Protein AF-A0A8H3X623-F1 (afdb_monomer_lite)

Sequence (182 aa):
MWSMILLGYRDHGIDPNVLKLGILLILFDVYIKWFRLEKYYTVSNIPFIEQPLFLQYLYILFLCVIEFIVFQFGIRLAVFFYISDKYAIVKYNYITMALIISSFGKILIISMVIWDYDQLEFSWLINVVVLTSNIEALAVFLDMDYYKSFGIMVVGLGLKILAQMFFIEVTNSPLLMTLLSI

Organism: Gigaspora margarita (NCBI:txid4874)

InterPro domains:
  IPR007290 Arv1 protein [PF04161] (17-138)
  IPR007290 Arv1 protein [PTHR14467] (17-171)

Foldseek 3Di:
DPPPPPPDDDPDFADVVLVVLVVVLLVLQLVVLVVVLVVVCVVVVPPPPPDPPVVLSVLSSVLSVQLLVLLLVQLVVLCCVPVVPPDVDDPSSVLNSLLSVLLSLSVVVVVCVVPPPPCCVCVVVSVVSSLVSNLVSQCVVVVHDSVSSVVSNVRSVVSSVVSLVVSCVVVVDPSSVVSVVD

Radius of gyration: 18.49 Å; chains: 1; bounding box: 36×33×62 Å

Secondary structure (DSSP, 8-state):
--SSS-S-----SS-HHHHHHHHHHHHHHHHHHHHHHHHHHHHHT--GGGS-HHHHHHHHHHHHHHHHHHHHHHHHHHHHHHHTTT-TT--HHHHHHHHHHHGGGGGHHHHHHHTT-S-GGGHHHHHHHHHHHHHHHHHHHHT--HHHHHHHHHHHHHHHHHHHHHHHHHH--HHHHHHH--

pLDDT: mean 81.09, std 13.41, range [38.25, 94.94]

Structure (mmCIF, N/CA/C/O backbone):
data_AF-A0A8H3X623-F1
#
_entry.id   AF-A0A8H3X623-F1
#
loop_
_atom_site.group_PDB
_atom_site.id
_atom_site.type_symbol
_atom_site.label_atom_id
_atom_site.label_alt_id
_atom_site.label_comp_id
_atom_site.label_asym_id
_atom_site.label_entity_id
_atom_site.label_seq_id
_atom_site.pdbx_PDB_ins_code
_atom_site.Cartn_x
_atom_site.Cartn_y
_atom_site.Cartn_z
_atom_site.occupancy
_atom_site.B_iso_or_equiv
_atom_site.auth_seq_id
_atom_site.auth_comp_id
_atom_site.auth_asym_id
_atom_site.auth_atom_id
_atom_site.pdbx_PDB_model_num
ATOM 1 N N . MET A 1 1 ? -11.140 -7.749 32.146 1.00 39.84 1 MET A N 1
ATOM 2 C CA . MET A 1 1 ? -11.004 -6.360 32.647 1.00 39.84 1 MET A CA 1
ATOM 3 C C . MET A 1 1 ? -9.673 -6.103 33.387 1.00 39.84 1 MET A C 1
ATOM 5 O O . MET A 1 1 ? -9.637 -5.240 34.243 1.00 39.84 1 MET A O 1
ATOM 9 N N . TRP A 1 2 ? -8.570 -6.808 33.071 1.00 38.25 2 TRP A N 1
ATOM 10 C CA . TRP A 1 2 ? -7.256 -6.583 33.722 1.00 38.25 2 TRP A CA 1
ATOM 11 C C . TRP A 1 2 ? -6.038 -6.715 32.779 1.00 38.25 2 TRP A C 1
ATOM 13 O O . TRP A 1 2 ? -4.906 -6.661 33.235 1.00 38.25 2 TRP A O 1
ATOM 23 N N . SER A 1 3 ? -6.238 -6.827 31.458 1.00 43.69 3 SER A N 1
ATOM 24 C CA . SER A 1 3 ? -5.131 -6.889 30.478 1.00 43.69 3 SER A CA 1
ATOM 25 C C . SER A 1 3 ? -4.884 -5.569 29.732 1.00 43.69 3 SER A C 1
ATOM 27 O O . SER A 1 3 ? -3.912 -5.462 28.993 1.00 43.69 3 SER A O 1
ATOM 29 N N . MET A 1 4 ? -5.747 -4.562 29.897 1.00 50.78 4 MET A N 1
ATOM 30 C CA . MET A 1 4 ? -5.727 -3.347 29.065 1.00 50.78 4 MET A CA 1
ATOM 31 C C . MET A 1 4 ? -4.939 -2.179 29.691 1.00 50.78 4 MET A C 1
ATOM 33 O O . MET A 1 4 ? -4.814 -1.129 29.076 1.00 50.78 4 MET A O 1
ATOM 37 N N . ILE A 1 5 ? -4.396 -2.354 30.904 1.00 53.00 5 ILE A N 1
ATOM 38 C CA . ILE A 1 5 ? -3.800 -1.267 31.708 1.00 53.00 5 ILE A CA 1
ATOM 39 C C . ILE A 1 5 ? -2.253 -1.246 31.655 1.00 53.00 5 ILE A C 1
ATOM 41 O O . ILE A 1 5 ? -1.646 -0.273 32.088 1.00 53.00 5 ILE A O 1
ATOM 45 N N . LEU A 1 6 ? -1.583 -2.255 31.074 1.00 43.03 6 LEU A N 1
ATOM 46 C CA . LEU A 1 6 ? -0.108 -2.357 31.104 1.00 43.03 6 LEU A CA 1
ATOM 47 C C . LEU A 1 6 ? 0.641 -2.003 29.811 1.00 43.03 6 LEU A C 1
ATOM 49 O O . LEU A 1 6 ? 1.870 -1.996 29.823 1.00 43.03 6 LEU A O 1
ATOM 53 N N . LEU A 1 7 ? -0.032 -1.648 28.715 1.00 47.47 7 LEU A N 1
ATOM 54 C CA . LEU A 1 7 ? 0.677 -1.041 27.585 1.00 47.47 7 LEU A CA 1
ATOM 55 C C . LEU A 1 7 ? 0.724 0.467 27.791 1.00 47.47 7 LEU A C 1
ATOM 57 O O . LEU A 1 7 ? -0.129 1.214 27.315 1.00 47.47 7 LEU A O 1
ATOM 61 N N . GLY A 1 8 ? 1.745 0.881 28.547 1.00 44.62 8 GLY A N 1
ATOM 62 C CA . GLY A 1 8 ? 2.186 2.263 28.633 1.00 44.62 8 GLY A CA 1
ATOM 63 C C . GLY A 1 8 ? 2.223 2.863 27.234 1.00 44.62 8 GLY A C 1
ATOM 64 O O . GLY A 1 8 ? 2.980 2.436 26.363 1.00 44.62 8 GLY A O 1
ATOM 65 N N . TYR A 1 9 ? 1.334 3.820 27.020 1.00 48.81 9 TYR A N 1
ATOM 66 C CA . TYR A 1 9 ? 1.242 4.596 25.805 1.00 48.81 9 TYR A CA 1
ATOM 67 C C . TYR A 1 9 ? 2.574 5.329 25.592 1.00 48.81 9 TYR A C 1
ATOM 69 O O . TYR A 1 9 ? 2.869 6.315 26.260 1.00 48.81 9 TYR A O 1
ATOM 77 N N . ARG A 1 10 ? 3.411 4.809 24.689 1.00 49.91 10 ARG A N 1
ATOM 78 C CA . ARG A 1 10 ? 4.557 5.542 24.146 1.00 49.91 10 ARG A CA 1
ATOM 79 C C . ARG A 1 10 ? 4.006 6.515 23.110 1.00 49.91 10 ARG A C 1
ATOM 81 O O . ARG A 1 10 ? 3.591 6.086 22.040 1.00 49.91 10 ARG A O 1
ATOM 88 N N . ASP A 1 11 ? 4.061 7.809 23.410 1.00 55.69 11 ASP A N 1
ATOM 89 C CA . ASP A 1 11 ? 3.758 8.952 22.525 1.00 55.69 11 ASP A CA 1
ATOM 90 C C . ASP A 1 11 ? 4.620 9.024 21.239 1.00 55.69 11 ASP A C 1
ATOM 92 O O . ASP A 1 11 ? 4.673 10.037 20.542 1.00 55.69 11 ASP A O 1
ATOM 96 N N . HIS A 1 12 ? 5.333 7.958 20.883 1.00 55.97 12 HIS A N 1
ATOM 97 C CA . HIS A 1 12 ? 6.312 7.948 19.806 1.00 55.97 12 HIS A CA 1
ATOM 98 C C . HIS A 1 12 ? 5.687 7.507 18.478 1.00 55.97 12 HIS A C 1
ATOM 100 O O . HIS A 1 12 ? 6.062 6.476 17.934 1.00 55.97 12 HIS A O 1
ATOM 106 N N . GLY A 1 13 ? 4.753 8.301 17.943 1.00 71.19 13 GLY A N 1
ATOM 107 C CA . GLY A 1 13 ? 4.369 8.252 16.525 1.00 71.19 13 GLY A CA 1
ATOM 108 C C . GLY A 1 13 ? 4.100 6.847 15.961 1.00 71.19 13 GLY A C 1
ATOM 109 O O . GLY A 1 13 ? 3.286 6.107 16.504 1.00 71.19 13 GLY A O 1
ATOM 110 N N . ILE A 1 14 ? 4.740 6.518 14.832 1.00 77.69 14 ILE A N 1
ATOM 111 C CA . ILE A 1 14 ? 4.738 5.172 14.241 1.00 77.69 14 ILE A CA 1
ATOM 112 C C . ILE A 1 14 ? 6.030 4.458 14.638 1.00 77.69 14 ILE A C 1
ATOM 114 O O . ILE A 1 14 ? 7.115 5.009 14.444 1.00 77.69 14 ILE A O 1
ATOM 118 N N . ASP A 1 15 ? 5.922 3.225 15.139 1.00 86.12 15 ASP A N 1
ATOM 119 C CA . ASP A 1 15 ? 7.091 2.430 15.505 1.00 86.12 15 ASP A CA 1
ATOM 120 C C . ASP A 1 15 ? 8.033 2.244 14.298 1.00 86.12 15 ASP A C 1
ATOM 122 O O . ASP A 1 15 ? 7.600 1.806 13.224 1.00 86.12 15 ASP A O 1
ATOM 126 N N . PRO A 1 16 ? 9.345 2.507 14.443 1.00 86.25 16 PRO A N 1
ATOM 127 C CA . PRO A 1 16 ? 10.285 2.484 13.320 1.00 86.25 16 PRO A CA 1
ATOM 128 C C . PRO A 1 16 ? 10.415 1.096 12.682 1.00 86.25 16 PRO A C 1
ATOM 130 O O . PRO A 1 16 ? 10.673 0.984 11.486 1.00 86.25 16 PRO A O 1
ATOM 133 N N . ASN A 1 17 ? 10.206 0.026 13.451 1.00 89.31 17 ASN A N 1
ATOM 134 C CA . ASN A 1 17 ? 10.203 -1.339 12.923 1.00 89.31 17 ASN A CA 1
ATOM 135 C C . ASN A 1 17 ? 8.981 -1.603 12.034 1.00 89.31 17 ASN A C 1
ATOM 137 O O . ASN A 1 17 ? 9.106 -2.263 11.005 1.00 89.31 17 ASN A O 1
ATOM 141 N N . VAL A 1 18 ? 7.823 -1.038 12.385 1.00 89.06 18 VAL A N 1
ATOM 142 C CA . VAL A 1 18 ? 6.611 -1.127 11.563 1.00 89.06 18 VAL A CA 1
ATOM 143 C C . VAL A 1 18 ? 6.771 -0.289 10.294 1.00 89.06 18 VAL A C 1
ATOM 145 O O . VAL A 1 18 ? 6.383 -0.734 9.219 1.00 89.06 18 VAL A O 1
ATOM 148 N N . LEU A 1 19 ? 7.432 0.872 10.368 1.00 88.31 19 LEU A N 1
ATOM 149 C CA . LEU A 1 19 ? 7.787 1.645 9.170 1.00 88.31 19 LEU A CA 1
ATOM 150 C C . LEU A 1 19 ? 8.713 0.868 8.228 1.00 88.31 19 LEU A C 1
ATOM 152 O O . LEU A 1 19 ? 8.476 0.860 7.022 1.00 88.31 19 LEU A O 1
ATOM 156 N N . LYS A 1 20 ? 9.730 0.174 8.757 1.00 91.44 20 LYS A N 1
ATOM 157 C CA . LYS A 1 20 ? 10.597 -0.704 7.951 1.00 91.44 20 LYS A CA 1
ATOM 158 C C . LYS A 1 20 ? 9.799 -1.811 7.264 1.00 91.44 20 LYS A C 1
ATOM 160 O O . LYS A 1 20 ? 10.034 -2.074 6.088 1.00 91.44 20 LYS A O 1
ATOM 165 N N . LEU A 1 21 ? 8.836 -2.413 7.969 1.00 91.75 21 LEU A N 1
ATOM 166 C CA . LEU A 1 21 ? 7.920 -3.382 7.370 1.00 91.75 21 LEU A CA 1
ATOM 167 C C . LEU A 1 21 ? 7.095 -2.735 6.247 1.00 91.75 21 LEU A C 1
ATOM 169 O O . LEU A 1 21 ? 7.015 -3.298 5.163 1.00 91.75 21 LEU A O 1
ATOM 173 N N . GLY A 1 22 ? 6.558 -1.531 6.453 1.00 90.62 22 GLY A N 1
ATOM 174 C CA . GLY A 1 22 ? 5.837 -0.784 5.418 1.00 90.62 22 GLY A CA 1
ATOM 175 C C . GLY A 1 22 ? 6.676 -0.526 4.160 1.00 90.62 22 GLY A C 1
ATOM 176 O O . GLY A 1 22 ? 6.206 -0.773 3.054 1.00 90.62 22 GLY A O 1
ATOM 177 N N . ILE A 1 23 ? 7.937 -0.108 4.319 1.00 91.88 23 ILE A N 1
ATOM 178 C CA . ILE A 1 23 ? 8.877 0.075 3.197 1.00 91.88 23 ILE A CA 1
ATOM 179 C C . ILE A 1 23 ? 9.090 -1.246 2.452 1.00 91.88 23 ILE A C 1
ATOM 181 O O . ILE A 1 23 ? 9.054 -1.277 1.224 1.00 91.88 23 ILE A O 1
ATOM 185 N N . LEU A 1 24 ? 9.268 -2.345 3.184 1.00 92.00 24 LEU A N 1
ATOM 186 C CA . LEU A 1 24 ? 9.426 -3.670 2.596 1.00 92.00 24 LEU A CA 1
ATOM 187 C C . LEU A 1 24 ? 8.175 -4.097 1.801 1.00 92.00 24 LEU A C 1
ATOM 189 O O . LEU A 1 24 ? 8.306 -4.602 0.689 1.00 92.00 24 LEU A O 1
ATOM 193 N N . LEU A 1 25 ? 6.967 -3.842 2.317 1.00 91.44 25 LEU A N 1
ATOM 194 C CA . LEU A 1 25 ? 5.709 -4.105 1.602 1.00 91.44 25 LEU A CA 1
ATOM 195 C C . LEU A 1 25 ? 5.602 -3.300 0.299 1.00 91.44 25 LEU A C 1
ATOM 197 O O . LEU A 1 25 ? 5.155 -3.840 -0.712 1.00 91.44 25 LEU A O 1
ATOM 201 N N . ILE A 1 26 ? 6.042 -2.037 0.303 1.00 92.38 26 ILE A N 1
ATOM 202 C CA . ILE A 1 26 ? 6.094 -1.202 -0.907 1.00 92.38 26 ILE A CA 1
ATOM 203 C C . ILE A 1 26 ? 7.068 -1.802 -1.926 1.00 92.38 26 ILE A C 1
ATOM 205 O O . ILE A 1 26 ? 6.739 -1.882 -3.107 1.00 92.38 26 ILE A O 1
ATOM 209 N N . LEU A 1 27 ? 8.244 -2.261 -1.487 1.00 90.75 27 LEU A N 1
ATOM 210 C CA . LEU A 1 27 ? 9.218 -2.904 -2.373 1.00 90.75 27 LEU A CA 1
ATOM 211 C C . LEU A 1 27 ? 8.671 -4.194 -2.999 1.00 90.75 27 LEU A C 1
ATOM 213 O O . LEU A 1 27 ? 8.924 -4.438 -4.177 1.00 90.75 27 LEU A O 1
ATOM 217 N N . PHE A 1 28 ? 7.875 -4.981 -2.268 1.00 89.38 28 PHE A N 1
ATOM 218 C CA . PHE A 1 28 ? 7.188 -6.139 -2.850 1.00 89.38 28 PHE A CA 1
ATOM 219 C C . PHE A 1 28 ? 6.178 -5.745 -3.926 1.00 89.38 28 PHE A C 1
ATOM 221 O O . PHE A 1 28 ? 6.131 -6.382 -4.977 1.00 89.38 28 PHE A O 1
ATOM 228 N N . ASP A 1 29 ? 5.408 -4.679 -3.703 1.00 89.69 29 ASP A N 1
ATOM 229 C CA . ASP A 1 29 ? 4.468 -4.178 -4.710 1.00 89.69 29 ASP A CA 1
ATOM 230 C C . ASP A 1 29 ? 5.208 -3.674 -5.965 1.00 89.69 29 ASP A C 1
ATOM 232 O O . ASP A 1 29 ? 4.770 -3.943 -7.086 1.00 89.69 29 ASP A O 1
ATOM 236 N N . VAL A 1 30 ? 6.355 -3.000 -5.798 1.00 91.06 30 VAL A N 1
ATOM 237 C CA . VAL A 1 30 ? 7.234 -2.597 -6.915 1.00 91.06 30 VAL A CA 1
ATOM 238 C C . VAL A 1 30 ? 7.734 -3.817 -7.683 1.00 91.06 30 VAL A C 1
ATOM 240 O O . VAL A 1 30 ? 7.648 -3.842 -8.910 1.00 91.06 30 VAL A O 1
ATOM 243 N N . TYR A 1 31 ? 8.215 -4.835 -6.969 1.00 87.44 31 TYR A N 1
ATOM 244 C CA . TYR A 1 31 ? 8.743 -6.054 -7.569 1.00 87.44 31 TYR A CA 1
ATOM 245 C C . TYR A 1 31 ? 7.687 -6.792 -8.401 1.00 87.44 31 TYR A C 1
ATOM 247 O O . TYR A 1 31 ? 7.943 -7.111 -9.559 1.00 87.44 31 TYR A O 1
ATOM 255 N N . ILE A 1 32 ? 6.482 -7.010 -7.859 1.00 86.25 32 ILE A N 1
ATOM 256 C CA . ILE A 1 32 ? 5.409 -7.709 -8.585 1.00 86.25 32 ILE A CA 1
ATOM 257 C C . ILE A 1 32 ? 5.021 -6.968 -9.864 1.00 86.25 32 ILE A C 1
ATOM 259 O O . ILE A 1 32 ? 4.856 -7.601 -10.908 1.00 86.25 32 ILE A O 1
ATOM 263 N N . LYS A 1 33 ? 4.875 -5.639 -9.805 1.00 88.00 33 LYS A N 1
ATOM 264 C CA . LYS A 1 33 ? 4.539 -4.839 -10.991 1.00 88.00 33 LYS A CA 1
ATOM 265 C C . LYS A 1 33 ? 5.645 -4.904 -12.032 1.00 88.00 33 LYS A C 1
ATOM 267 O O . LYS A 1 33 ? 5.348 -5.094 -13.206 1.00 88.00 33 LYS A O 1
ATOM 272 N N . TRP A 1 34 ? 6.900 -4.790 -11.606 1.00 87.00 34 TRP A N 1
ATOM 273 C CA . TRP A 1 34 ? 8.039 -4.895 -12.508 1.00 87.00 34 TRP A CA 1
ATOM 274 C C . TRP A 1 34 ? 8.129 -6.279 -13.167 1.00 87.00 34 TRP A C 1
ATOM 276 O O . TRP A 1 34 ? 8.230 -6.352 -14.386 1.00 87.00 34 TRP A O 1
ATOM 286 N N . PHE A 1 35 ? 7.991 -7.363 -12.401 1.00 84.19 35 PHE A N 1
ATOM 287 C CA . PHE A 1 35 ? 8.039 -8.727 -12.937 1.00 84.19 35 PHE A CA 1
ATOM 288 C C . PHE A 1 35 ? 6.900 -9.003 -13.930 1.00 84.19 35 PHE A C 1
ATOM 290 O O . PHE A 1 35 ? 7.116 -9.572 -14.998 1.00 84.19 35 PHE A O 1
ATOM 297 N N . ARG A 1 36 ? 5.668 -8.582 -13.605 1.00 82.81 36 ARG A N 1
ATOM 298 C CA . ARG A 1 36 ? 4.517 -8.695 -14.522 1.00 82.81 36 ARG A CA 1
ATOM 299 C C . ARG A 1 36 ? 4.782 -7.968 -15.834 1.00 82.81 36 ARG A C 1
ATOM 301 O O . ARG A 1 36 ? 4.470 -8.491 -16.901 1.00 82.81 36 ARG A O 1
ATOM 308 N N . LEU A 1 37 ? 5.360 -6.774 -15.733 1.00 82.19 37 LEU A N 1
ATOM 309 C CA . LEU A 1 37 ? 5.720 -5.955 -16.875 1.00 82.19 37 LEU A CA 1
ATOM 310 C C . LEU A 1 37 ? 6.781 -6.663 -17.727 1.00 82.19 37 LEU A C 1
ATOM 312 O O . LEU A 1 37 ? 6.554 -6.864 -18.914 1.00 82.19 37 LEU A O 1
ATOM 316 N N . GLU A 1 38 ? 7.887 -7.108 -17.129 1.00 81.56 38 GLU A N 1
ATOM 317 C CA . GLU A 1 38 ? 8.952 -7.851 -17.816 1.00 81.56 38 GLU A CA 1
ATOM 318 C C . GLU A 1 38 ? 8.392 -9.062 -18.575 1.00 81.56 38 GLU A C 1
ATOM 320 O O . GLU A 1 38 ? 8.571 -9.159 -19.789 1.00 81.56 38 GLU A O 1
ATOM 325 N N . LYS A 1 39 ? 7.599 -9.910 -17.906 1.00 80.44 39 LYS A N 1
ATOM 326 C CA . LYS A 1 39 ? 6.967 -11.085 -18.525 1.00 80.44 39 LYS A CA 1
ATOM 327 C C . LYS A 1 39 ? 6.073 -10.705 -19.711 1.00 80.44 39 LYS A C 1
ATOM 329 O O . LYS A 1 39 ? 6.110 -11.373 -20.743 1.00 80.44 39 LYS A O 1
ATOM 334 N N . TYR A 1 40 ? 5.293 -9.630 -19.594 1.00 78.75 40 TYR A N 1
ATOM 335 C CA . TYR A 1 40 ? 4.440 -9.143 -20.682 1.00 78.75 40 TYR A CA 1
ATOM 336 C C . TYR A 1 40 ? 5.252 -8.670 -21.894 1.00 78.75 40 TYR A C 1
ATOM 338 O O . TYR A 1 40 ? 4.905 -9.003 -23.028 1.00 78.75 40 TYR A O 1
ATOM 346 N N . TYR A 1 41 ? 6.350 -7.939 -21.687 1.00 76.31 41 TYR A N 1
ATOM 347 C CA . TYR A 1 41 ? 7.229 -7.484 -22.772 1.00 76.31 41 TYR A CA 1
ATOM 348 C C . TYR A 1 41 ? 7.984 -8.641 -23.439 1.00 76.31 41 TYR A C 1
ATOM 350 O O . TYR A 1 41 ? 8.077 -8.674 -24.667 1.00 76.31 41 TYR A O 1
ATOM 358 N N . THR A 1 42 ? 8.439 -9.632 -22.665 1.00 77.56 42 THR A N 1
ATOM 359 C CA . THR A 1 42 ? 9.067 -10.851 -23.201 1.00 77.56 42 THR A CA 1
ATOM 360 C C . THR A 1 42 ? 8.103 -11.639 -24.086 1.00 77.56 42 THR A C 1
ATOM 362 O O . THR A 1 42 ? 8.486 -12.076 -25.166 1.00 77.56 42 THR A O 1
ATOM 365 N N . VAL A 1 43 ? 6.840 -11.793 -23.671 1.00 78.38 43 VAL A N 1
ATOM 366 C CA . VAL A 1 43 ? 5.815 -12.494 -24.468 1.00 78.38 43 VAL A CA 1
ATOM 367 C C . VAL A 1 43 ? 5.398 -11.686 -25.700 1.00 78.38 43 VAL A C 1
ATOM 369 O O . VAL A 1 43 ? 5.156 -12.262 -26.759 1.00 78.38 43 VAL A O 1
ATOM 372 N N . SER A 1 44 ? 5.315 -10.359 -25.589 1.00 74.69 44 SER A N 1
ATOM 373 C CA . SER A 1 44 ? 4.847 -9.494 -26.680 1.00 74.69 44 SER A CA 1
ATOM 374 C C . SER A 1 44 ? 5.932 -9.132 -27.705 1.00 74.69 44 SER A C 1
ATOM 376 O O . SER A 1 44 ? 5.614 -8.494 -28.707 1.00 74.69 44 SER A O 1
ATOM 378 N N . ASN A 1 45 ? 7.190 -9.556 -27.501 1.00 68.69 45 ASN A N 1
ATOM 379 C CA . ASN A 1 45 ? 8.355 -9.224 -28.343 1.00 68.69 45 ASN A CA 1
ATOM 380 C C . ASN A 1 45 ? 8.548 -7.712 -28.580 1.00 68.69 45 ASN A C 1
ATOM 382 O O . ASN A 1 45 ? 9.153 -7.297 -29.569 1.00 68.69 45 ASN A O 1
ATOM 386 N N . ILE A 1 46 ? 8.035 -6.873 -27.680 1.00 67.12 46 ILE A N 1
ATOM 387 C CA . ILE A 1 46 ? 8.228 -5.425 -27.734 1.00 67.12 46 ILE A CA 1
ATOM 388 C C . ILE A 1 46 ? 9.550 -5.114 -27.015 1.00 67.12 46 ILE A C 1
ATOM 390 O O . ILE A 1 46 ? 9.739 -5.578 -25.887 1.00 67.12 46 ILE A O 1
ATOM 394 N N . PRO A 1 47 ? 10.478 -4.339 -27.608 1.00 61.81 47 PRO A N 1
ATOM 395 C CA . PRO A 1 47 ? 11.729 -4.003 -26.943 1.00 61.81 47 PRO A CA 1
ATOM 396 C C . PRO A 1 47 ? 11.455 -3.203 -25.660 1.00 61.81 47 PRO A C 1
ATOM 398 O O . PRO A 1 47 ? 11.096 -2.031 -25.691 1.00 61.81 47 PRO A O 1
ATOM 401 N N . PHE A 1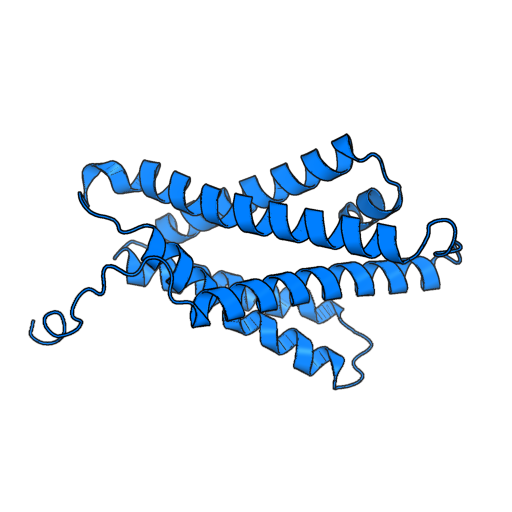 48 ? 11.676 -3.845 -24.512 1.00 57.47 48 PHE A N 1
ATOM 402 C CA . PHE A 1 48 ? 11.574 -3.269 -23.162 1.00 57.47 48 PHE A CA 1
ATOM 403 C C . PHE A 1 48 ? 12.529 -2.074 -22.925 1.00 57.47 48 PHE A C 1
ATOM 405 O O . PHE A 1 48 ? 12.382 -1.330 -21.963 1.00 57.47 48 PHE A O 1
ATOM 412 N N . ILE A 1 49 ? 13.517 -1.893 -23.810 1.00 57.00 49 ILE A N 1
ATOM 413 C CA . ILE A 1 49 ? 14.741 -1.095 -23.615 1.00 57.00 49 ILE A CA 1
ATOM 414 C C . ILE A 1 49 ? 14.655 0.328 -24.202 1.00 57.00 49 ILE A C 1
ATOM 416 O O . ILE A 1 49 ? 15.615 1.089 -24.123 1.00 57.00 49 ILE A O 1
ATOM 420 N N . GLU A 1 50 ? 13.514 0.750 -24.751 1.00 62.44 50 GLU A N 1
ATOM 421 C CA . GLU A 1 50 ? 13.408 2.104 -25.329 1.00 62.44 50 GLU A CA 1
ATOM 422 C C . GLU A 1 50 ? 13.584 3.232 -24.290 1.00 62.44 50 GLU A C 1
ATOM 424 O O . GLU A 1 50 ? 13.932 4.357 -24.645 1.00 62.44 50 GLU A O 1
ATOM 429 N N . GLN A 1 51 ? 13.398 2.939 -22.996 1.00 66.12 51 GLN A N 1
ATOM 430 C CA . GLN A 1 51 ? 13.647 3.876 -21.899 1.00 66.12 51 GLN A CA 1
ATOM 431 C C . GLN A 1 51 ? 14.786 3.398 -20.989 1.00 66.12 51 GLN A C 1
ATOM 433 O O . GLN A 1 51 ? 14.980 2.195 -20.810 1.00 66.12 51 GLN A O 1
ATOM 438 N N . PRO A 1 52 ? 15.548 4.318 -20.364 1.00 79.75 52 PRO A N 1
ATOM 439 C CA . PRO A 1 52 ? 16.595 3.927 -19.431 1.00 79.75 52 PRO A CA 1
ATOM 440 C C . PRO A 1 52 ? 15.980 3.196 -18.231 1.00 79.75 52 PRO A C 1
ATOM 442 O O . PRO A 1 52 ? 15.085 3.724 -17.569 1.00 79.75 52 PRO A O 1
ATOM 445 N N . LEU A 1 53 ? 16.510 2.005 -17.924 1.00 80.06 53 LEU A N 1
ATOM 446 C CA . LEU A 1 53 ? 16.020 1.098 -16.872 1.00 80.06 53 LEU A CA 1
ATOM 447 C C . LEU A 1 53 ? 15.746 1.813 -15.540 1.00 80.06 53 LEU A C 1
ATOM 449 O O . LEU A 1 53 ? 14.751 1.550 -14.870 1.00 80.06 53 LEU A O 1
ATOM 453 N N . PHE A 1 54 ? 16.599 2.770 -15.173 1.00 81.88 54 PHE A N 1
ATOM 454 C CA . PHE A 1 54 ? 16.437 3.556 -13.954 1.00 81.88 54 PHE A CA 1
ATOM 455 C C . PHE A 1 54 ? 15.110 4.335 -13.897 1.00 81.88 54 PHE A C 1
ATOM 457 O O . PHE A 1 54 ? 14.448 4.329 -12.858 1.00 81.88 54 PHE A O 1
ATOM 464 N N . LEU A 1 55 ? 14.692 4.977 -14.997 1.00 81.00 55 LEU A N 1
ATOM 465 C CA . LEU A 1 55 ? 13.441 5.743 -15.026 1.00 81.00 55 LEU A CA 1
ATOM 466 C C . LEU A 1 55 ? 12.228 4.830 -14.852 1.00 81.00 55 LEU A C 1
ATOM 468 O O . LEU A 1 55 ? 11.306 5.175 -14.119 1.00 81.00 55 LEU A O 1
ATOM 472 N N . GLN A 1 56 ? 12.248 3.646 -15.459 1.00 80.88 56 GLN A N 1
ATOM 473 C CA . GLN A 1 56 ? 11.164 2.675 -15.341 1.00 80.88 56 GLN A CA 1
ATOM 474 C C . GLN A 1 56 ? 10.936 2.236 -13.890 1.00 80.88 56 GLN A C 1
ATOM 476 O O . GLN A 1 56 ? 9.804 2.273 -13.403 1.00 80.88 56 GLN A O 1
ATOM 481 N N . TYR A 1 57 ? 12.006 1.876 -13.175 1.00 85.62 57 TYR A N 1
ATOM 482 C CA . TYR A 1 57 ? 11.905 1.534 -11.755 1.00 85.62 57 TYR A CA 1
ATOM 483 C C . TYR A 1 57 ? 11.413 2.709 -10.915 1.00 85.62 57 TYR A C 1
ATOM 485 O O . TYR A 1 57 ? 10.586 2.521 -10.025 1.00 85.62 57 TYR A O 1
ATOM 493 N N . LEU A 1 58 ? 11.885 3.920 -11.209 1.00 87.75 58 LEU A N 1
ATOM 494 C CA . LEU A 1 58 ? 11.481 5.129 -10.503 1.00 87.75 58 LEU A CA 1
ATOM 495 C C . LEU A 1 58 ? 9.980 5.420 -10.685 1.00 87.75 58 LEU A C 1
ATOM 497 O O . LEU A 1 58 ? 9.306 5.718 -9.699 1.00 87.75 58 LEU A O 1
ATOM 501 N N . TYR A 1 59 ? 9.424 5.246 -11.888 1.00 86.81 59 TYR A N 1
ATOM 502 C CA . TYR A 1 59 ? 7.980 5.378 -12.130 1.00 86.81 59 TYR A CA 1
ATOM 503 C C . TYR A 1 59 ? 7.152 4.347 -11.355 1.00 86.81 59 TYR A C 1
ATOM 505 O O . TYR A 1 59 ? 6.171 4.715 -10.706 1.00 86.81 59 TYR A O 1
ATOM 513 N N . ILE A 1 60 ? 7.552 3.071 -11.382 1.00 88.94 60 ILE A N 1
ATOM 514 C CA . ILE A 1 60 ? 6.853 2.004 -10.646 1.00 88.94 60 ILE A CA 1
ATOM 515 C C . ILE A 1 60 ? 6.933 2.265 -9.135 1.00 88.94 60 ILE A C 1
ATOM 517 O O . ILE A 1 60 ? 5.944 2.095 -8.420 1.00 88.94 60 ILE A O 1
ATOM 521 N N . LEU A 1 61 ? 8.086 2.730 -8.648 1.00 92.06 61 LEU A N 1
ATOM 522 C CA . LEU A 1 61 ? 8.289 3.091 -7.248 1.00 92.06 61 LEU A CA 1
ATOM 523 C C . LEU A 1 61 ? 7.366 4.231 -6.821 1.00 92.06 61 LEU A C 1
ATOM 525 O O . LEU A 1 61 ? 6.663 4.086 -5.820 1.00 92.06 61 LEU A O 1
ATOM 529 N N . PHE A 1 62 ? 7.321 5.336 -7.570 1.00 91.69 62 PHE A N 1
ATOM 530 C CA . PHE A 1 62 ? 6.429 6.455 -7.251 1.00 91.69 62 PHE A CA 1
ATOM 531 C C . PHE A 1 62 ? 4.961 6.034 -7.255 1.00 91.69 62 PHE A C 1
ATOM 533 O O . PHE A 1 62 ? 4.235 6.380 -6.321 1.00 91.69 62 PHE A O 1
ATOM 540 N N . LEU A 1 63 ? 4.544 5.227 -8.233 1.00 90.56 63 LEU A N 1
ATOM 541 C CA . LEU A 1 63 ? 3.191 4.682 -8.278 1.00 90.56 63 LEU A CA 1
ATOM 542 C C . LEU A 1 63 ? 2.867 3.868 -7.013 1.00 90.56 63 LEU A C 1
ATOM 544 O O . LEU A 1 63 ? 1.836 4.094 -6.382 1.00 90.56 63 LEU A O 1
ATOM 548 N N . CYS A 1 64 ? 3.748 2.950 -6.603 1.00 92.88 64 CYS A N 1
ATOM 549 C CA . CYS A 1 64 ? 3.539 2.133 -5.403 1.00 92.88 64 CYS A CA 1
ATOM 550 C C . CYS A 1 64 ? 3.511 2.964 -4.113 1.00 92.88 64 CYS A C 1
ATOM 552 O O . CYS A 1 64 ? 2.705 2.690 -3.221 1.00 92.88 64 CYS A O 1
ATOM 554 N N . VAL A 1 65 ? 4.352 3.997 -4.008 1.00 94.19 65 VAL A N 1
ATOM 555 C CA . VAL A 1 65 ? 4.348 4.915 -2.859 1.00 94.19 65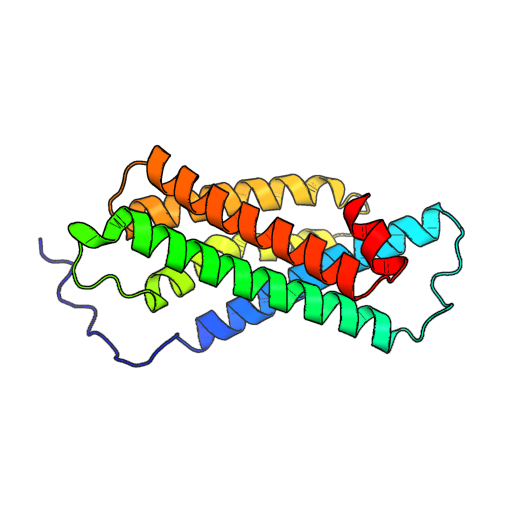 VAL A CA 1
ATOM 556 C C . VAL A 1 65 ? 3.033 5.696 -2.792 1.00 94.19 65 VAL A C 1
ATOM 558 O O . VAL A 1 65 ? 2.430 5.771 -1.721 1.00 94.19 65 VAL A O 1
ATOM 561 N N . ILE A 1 66 ? 2.556 6.234 -3.919 1.00 93.56 66 ILE A N 1
ATOM 562 C CA . ILE A 1 66 ? 1.284 6.969 -3.991 1.00 93.56 66 ILE A CA 1
ATOM 563 C C . ILE A 1 66 ? 0.117 6.056 -3.621 1.00 93.56 66 ILE A C 1
ATOM 565 O O . ILE A 1 66 ? -0.687 6.416 -2.764 1.00 93.56 66 ILE A O 1
ATOM 569 N N . GLU A 1 67 ? 0.050 4.859 -4.200 1.00 93.38 67 GLU A N 1
ATOM 570 C CA . GLU A 1 67 ? -0.980 3.871 -3.878 1.00 93.38 67 GLU A CA 1
ATOM 571 C C . GLU A 1 67 ? -1.015 3.538 -2.386 1.00 93.38 67 GLU A C 1
ATOM 573 O O . GLU A 1 67 ? -2.093 3.485 -1.791 1.00 93.38 67 GLU A O 1
ATOM 578 N N . PHE A 1 68 ? 0.150 3.336 -1.767 1.00 93.44 68 PHE A N 1
ATOM 579 C CA . PHE A 1 68 ? 0.239 3.054 -0.340 1.00 93.44 68 PHE A CA 1
ATOM 580 C C . PHE A 1 68 ? -0.239 4.246 0.499 1.00 93.44 68 PHE A C 1
ATOM 582 O O . PHE A 1 68 ? -1.051 4.072 1.407 1.00 93.44 68 PHE A O 1
ATOM 589 N N . ILE A 1 69 ? 0.207 5.465 0.183 1.00 93.75 69 ILE A N 1
ATOM 590 C CA . ILE A 1 69 ? -0.198 6.680 0.906 1.00 93.75 69 ILE A CA 1
ATOM 591 C C . ILE A 1 69 ? -1.706 6.909 0.782 1.00 93.75 69 ILE A C 1
ATOM 593 O O . ILE A 1 69 ? -2.367 7.155 1.794 1.00 93.75 69 ILE A O 1
ATOM 597 N N . VAL A 1 70 ? -2.257 6.801 -0.429 1.00 94.94 70 VAL A N 1
ATOM 598 C CA . VAL A 1 70 ? -3.686 7.007 -0.693 1.00 94.94 70 VAL A CA 1
ATOM 599 C C . VAL A 1 70 ? -4.524 5.922 -0.033 1.00 94.94 70 VAL A C 1
ATOM 601 O O . VAL A 1 70 ? -5.549 6.245 0.555 1.00 94.94 70 VAL A O 1
ATOM 604 N N . PHE A 1 71 ? -4.081 4.665 -0.040 1.00 94.12 71 PHE A N 1
ATOM 605 C CA . PHE A 1 71 ? -4.760 3.588 0.678 1.00 94.12 71 PHE A CA 1
ATOM 606 C C . PHE A 1 71 ? -4.834 3.870 2.188 1.00 94.12 71 PHE A C 1
ATOM 608 O O . PHE A 1 71 ? -5.914 3.842 2.781 1.00 94.12 71 PHE A O 1
ATOM 615 N N . GLN A 1 72 ? -3.703 4.224 2.810 1.00 92.62 72 GLN A N 1
ATOM 616 C CA . GLN A 1 72 ? -3.647 4.545 4.242 1.00 92.62 72 GLN A CA 1
ATOM 617 C C . GLN A 1 72 ? -4.445 5.811 4.580 1.00 92.62 72 GLN A C 1
ATOM 619 O O . GLN A 1 72 ? -5.067 5.910 5.638 1.00 92.62 72 GLN A O 1
ATOM 624 N N . PHE A 1 73 ? -4.424 6.821 3.711 1.00 92.12 73 PHE A N 1
ATOM 625 C CA . PHE A 1 73 ? -5.241 8.023 3.870 1.00 92.12 73 PHE A CA 1
ATOM 626 C C . PHE A 1 73 ? -6.734 7.718 3.711 1.00 92.12 73 PHE A C 1
ATOM 628 O O . PHE A 1 73 ? -7.531 8.143 4.542 1.00 92.12 73 PHE A O 1
ATOM 635 N N . GLY A 1 74 ? -7.099 6.921 2.709 1.00 92.56 74 GLY A N 1
ATOM 636 C CA . GLY A 1 74 ? -8.466 6.520 2.411 1.00 92.56 74 GLY A CA 1
ATOM 637 C C . GLY A 1 74 ? -9.109 5.742 3.549 1.00 92.56 74 GLY A C 1
ATOM 638 O O . GLY A 1 74 ? -10.235 6.050 3.927 1.00 92.56 74 GLY A O 1
ATOM 639 N N . ILE A 1 75 ? -8.378 4.811 4.169 1.00 92.12 75 ILE A N 1
ATOM 640 C CA . ILE A 1 75 ? -8.886 4.098 5.349 1.00 92.12 75 ILE A CA 1
ATOM 641 C C . ILE A 1 75 ? -9.057 5.046 6.534 1.00 92.12 75 ILE A C 1
ATOM 643 O O . ILE A 1 75 ? -10.095 5.010 7.187 1.00 92.12 75 ILE A O 1
ATOM 647 N N . ARG A 1 76 ? -8.089 5.930 6.807 1.00 90.44 76 ARG A N 1
ATOM 648 C CA . ARG A 1 76 ? -8.208 6.907 7.906 1.00 90.44 76 ARG A CA 1
ATOM 649 C C . ARG A 1 76 ? -9.403 7.838 7.714 1.00 90.44 76 ARG A C 1
ATOM 651 O O . ARG A 1 76 ? -10.133 8.086 8.668 1.00 90.44 76 ARG A O 1
ATOM 658 N N . LEU A 1 77 ? -9.619 8.303 6.488 1.00 90.06 77 LEU A N 1
ATOM 659 C CA . LEU A 1 77 ? -10.755 9.138 6.118 1.00 90.06 77 LEU A CA 1
ATOM 660 C C . LEU A 1 77 ? -12.077 8.368 6.240 1.00 90.06 77 LEU A C 1
ATOM 662 O O . LEU A 1 77 ? -13.019 8.878 6.836 1.00 90.06 77 LEU A O 1
ATOM 666 N N . ALA A 1 78 ? -12.144 7.127 5.755 1.00 90.50 78 ALA A N 1
ATOM 667 C CA . ALA A 1 78 ? -13.330 6.284 5.891 1.00 90.50 78 ALA A CA 1
ATOM 668 C C . ALA A 1 78 ? -13.659 6.005 7.367 1.00 90.50 78 ALA A C 1
ATOM 670 O O . ALA A 1 78 ? -14.797 6.189 7.787 1.00 90.50 78 ALA A O 1
ATOM 671 N N . VAL A 1 79 ? -12.663 5.644 8.179 1.00 88.75 79 VAL A N 1
ATOM 672 C CA . VAL A 1 79 ? -12.817 5.481 9.632 1.00 88.75 79 VAL A CA 1
ATOM 673 C C . VAL A 1 79 ? -13.332 6.771 10.263 1.00 88.75 79 VAL A C 1
ATOM 675 O O . VAL A 1 79 ? -14.293 6.714 11.022 1.00 88.75 79 VAL A O 1
ATOM 678 N N . PHE A 1 80 ? -12.749 7.924 9.923 1.00 85.69 80 PHE A N 1
ATOM 679 C CA . PHE A 1 80 ? -13.215 9.215 10.424 1.00 85.69 80 PHE A CA 1
ATOM 680 C C . PHE A 1 80 ? -14.701 9.423 10.117 1.00 85.69 80 PHE A C 1
ATOM 682 O O . PHE A 1 80 ? -15.471 9.645 11.042 1.00 85.69 80 PHE A O 1
ATOM 689 N N . PHE A 1 81 ? -15.135 9.250 8.866 1.00 84.12 81 PHE A N 1
ATOM 690 C CA . PHE A 1 81 ? -16.541 9.431 8.492 1.00 84.12 81 PHE A CA 1
ATOM 691 C C . PHE A 1 81 ? -17.500 8.437 9.165 1.00 84.12 81 PHE A C 1
ATOM 693 O O . PHE A 1 81 ? -18.593 8.830 9.563 1.00 84.12 81 PHE A O 1
ATOM 700 N N . TYR A 1 82 ? -17.116 7.166 9.307 1.00 81.38 82 TYR A N 1
ATOM 701 C CA . TYR A 1 82 ? -18.003 6.134 9.858 1.00 81.38 82 TYR A CA 1
ATOM 702 C C . TYR A 1 82 ? -18.044 6.099 11.393 1.00 81.38 82 TYR A C 1
ATOM 704 O O . TYR A 1 82 ? -19.045 5.664 11.964 1.00 81.38 82 TYR A O 1
ATOM 712 N N . ILE A 1 83 ? -16.965 6.504 12.069 1.00 76.25 83 ILE A N 1
ATOM 713 C CA . ILE A 1 83 ? -16.756 6.282 13.513 1.00 76.25 83 ILE A CA 1
ATOM 714 C C . ILE A 1 83 ? -16.722 7.604 14.309 1.00 76.25 83 ILE A C 1
ATOM 716 O O . ILE A 1 83 ? -16.686 7.568 15.542 1.00 76.25 83 ILE A O 1
ATOM 720 N N . SER A 1 84 ? -16.848 8.761 13.634 1.00 63.34 84 SER A N 1
ATOM 721 C CA . SER A 1 84 ? -16.749 10.118 14.210 1.00 63.34 84 SER A CA 1
ATOM 722 C C . SER A 1 84 ? -17.555 10.360 15.492 1.00 63.34 84 SER A C 1
ATOM 724 O O . SER A 1 84 ? -17.189 11.242 16.262 1.00 63.34 84 SER A O 1
ATOM 726 N N . ASP A 1 85 ? -18.643 9.620 15.714 1.00 59.00 85 ASP A N 1
ATOM 727 C CA . ASP A 1 85 ? -19.607 9.893 16.786 1.00 59.00 85 ASP A CA 1
AT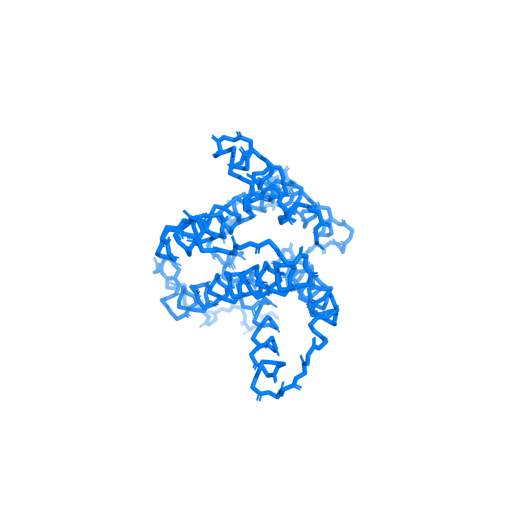OM 728 C C . ASP A 1 85 ? -19.443 8.986 18.026 1.00 59.00 85 ASP A C 1
ATOM 730 O O . ASP A 1 85 ? -19.902 9.323 19.113 1.00 59.00 85 ASP A O 1
ATOM 734 N N . LYS A 1 86 ? -18.768 7.827 17.906 1.00 56.44 86 LYS A N 1
ATOM 735 C CA . LYS A 1 86 ? -18.699 6.821 18.994 1.00 56.44 86 LYS A CA 1
ATOM 736 C C . LYS A 1 86 ? -17.365 6.743 19.741 1.00 56.44 86 LYS A C 1
ATOM 738 O O . LYS A 1 86 ? -17.345 6.260 20.869 1.00 56.44 86 LYS A O 1
ATOM 743 N N . TYR A 1 87 ? -16.261 7.206 19.154 1.00 58.34 87 TYR A N 1
ATOM 744 C CA . TYR A 1 87 ? -14.925 7.051 19.742 1.00 58.34 87 TYR A CA 1
ATOM 745 C C . TYR A 1 87 ? -14.137 8.358 19.621 1.00 58.34 87 TYR A C 1
ATOM 747 O O . TYR A 1 87 ? -13.486 8.626 18.616 1.00 58.34 87 TYR A O 1
ATOM 755 N N . ALA A 1 88 ? -14.170 9.177 20.675 1.00 48.59 88 ALA A N 1
ATOM 756 C CA . ALA A 1 88 ? -13.560 10.510 20.693 1.00 48.59 88 ALA A CA 1
ATOM 757 C C . ALA A 1 88 ? -12.016 10.521 20.577 1.00 48.59 88 ALA A C 1
ATOM 759 O O . ALA A 1 88 ? -11.423 11.588 20.449 1.00 48.59 88 ALA A O 1
ATOM 760 N N . ILE A 1 89 ? -11.341 9.362 20.623 1.00 58.22 89 ILE A N 1
ATOM 761 C CA . ILE A 1 89 ? -9.873 9.262 20.518 1.00 58.22 89 ILE A CA 1
ATOM 762 C C . ILE A 1 89 ? -9.476 8.012 19.717 1.00 58.22 89 ILE A C 1
ATOM 764 O O . ILE A 1 89 ? -8.818 7.099 20.221 1.00 58.22 89 ILE A O 1
ATOM 768 N N . VAL A 1 90 ? -9.870 7.942 18.445 1.00 63.56 90 VAL A N 1
ATOM 769 C CA . VAL A 1 90 ? -9.296 6.947 17.529 1.00 63.56 90 VAL A CA 1
ATOM 770 C C . VAL A 1 90 ? -7.877 7.380 17.162 1.00 63.56 90 VAL A C 1
ATOM 772 O O . VAL A 1 90 ? -7.664 8.359 16.447 1.00 63.56 90 VAL A O 1
ATOM 775 N N . LYS A 1 91 ? -6.870 6.648 17.646 1.00 75.38 91 LYS A N 1
ATOM 776 C CA . LYS A 1 91 ? -5.469 6.926 17.313 1.00 75.38 91 LYS A CA 1
ATOM 777 C C . LYS A 1 91 ? -5.133 6.336 15.937 1.00 75.38 91 LYS A C 1
ATOM 779 O O . LYS A 1 91 ? -4.698 5.191 15.832 1.00 75.38 91 LYS A O 1
ATOM 784 N N . TYR A 1 92 ? -5.290 7.135 14.880 1.00 82.25 92 TYR A N 1
ATOM 785 C CA . TYR A 1 92 ? -5.054 6.744 13.477 1.00 82.25 92 TYR A CA 1
ATOM 786 C C . TYR A 1 92 ? -3.683 6.099 13.200 1.00 82.25 92 TYR A C 1
ATOM 788 O O . TYR A 1 92 ? -3.553 5.276 12.290 1.00 82.25 92 TYR A O 1
ATOM 796 N N . ASN A 1 93 ? -2.664 6.441 13.994 1.00 84.88 93 ASN A N 1
ATOM 797 C CA . ASN A 1 93 ? -1.330 5.847 13.887 1.00 84.88 93 ASN A CA 1
ATOM 798 C C . ASN A 1 93 ? -1.360 4.338 14.162 1.00 84.88 93 ASN A C 1
ATOM 800 O O . ASN A 1 93 ? -0.712 3.578 13.451 1.00 84.88 93 ASN A O 1
ATOM 804 N N . TYR A 1 94 ? -2.165 3.887 15.128 1.00 83.88 94 TYR A N 1
ATOM 805 C CA . TYR A 1 94 ? -2.294 2.466 15.451 1.00 83.88 94 TYR A CA 1
ATOM 806 C C . TYR A 1 94 ? -3.080 1.704 14.388 1.00 83.88 94 TYR A C 1
ATOM 808 O O . TYR A 1 94 ? -2.721 0.574 14.089 1.00 83.88 94 TYR A O 1
ATOM 816 N N . ILE A 1 95 ? -4.078 2.333 13.754 1.00 87.81 95 ILE A N 1
ATOM 817 C CA . ILE A 1 95 ? -4.782 1.745 12.600 1.00 87.81 95 ILE A CA 1
ATOM 818 C C . ILE A 1 95 ? -3.795 1.493 11.461 1.00 87.81 95 ILE A C 1
ATOM 820 O O . ILE A 1 95 ? -3.745 0.401 10.904 1.00 87.81 95 ILE A O 1
ATOM 824 N N . THR A 1 96 ? -2.964 2.492 11.156 1.00 88.88 96 THR A N 1
ATOM 825 C CA . THR A 1 96 ? -1.924 2.379 10.123 1.00 88.88 96 THR A CA 1
ATOM 826 C C . THR A 1 96 ? -0.948 1.249 10.464 1.00 88.88 96 THR A C 1
ATOM 828 O O . THR A 1 96 ? -0.639 0.421 9.610 1.00 88.88 96 THR A O 1
ATOM 831 N N . MET A 1 97 ? -0.499 1.162 11.722 1.00 89.62 97 MET A N 1
ATOM 832 C CA . MET A 1 97 ? 0.385 0.080 12.168 1.00 89.62 97 MET A CA 1
ATOM 833 C C . MET A 1 97 ? -0.279 -1.295 12.076 1.00 89.62 97 MET A C 1
ATOM 835 O O . MET A 1 97 ? 0.330 -2.224 11.552 1.00 89.62 97 MET A O 1
ATOM 839 N N . ALA A 1 98 ? -1.527 -1.423 12.526 1.00 90.12 98 ALA A N 1
ATOM 840 C CA . ALA A 1 98 ? -2.285 -2.668 12.472 1.00 90.12 98 ALA A CA 1
ATOM 841 C C . ALA A 1 98 ? -2.472 -3.152 11.028 1.00 90.12 98 ALA A C 1
ATOM 843 O O . ALA A 1 98 ? -2.293 -4.337 10.754 1.00 90.12 98 ALA A O 1
ATOM 844 N N . LEU A 1 99 ? -2.747 -2.242 10.089 1.00 90.88 99 LEU A N 1
ATOM 845 C CA . LEU A 1 99 ? -2.852 -2.550 8.659 1.00 90.88 99 LEU A CA 1
ATOM 846 C C . LEU A 1 99 ? -1.520 -2.991 8.046 1.00 90.88 99 LEU A C 1
ATOM 848 O O . LEU A 1 99 ? -1.477 -3.940 7.268 1.00 90.88 99 LEU A O 1
ATOM 852 N N . ILE A 1 100 ? -0.418 -2.325 8.400 1.00 92.31 100 ILE A N 1
ATOM 853 C CA . ILE A 1 100 ? 0.917 -2.718 7.928 1.00 92.31 100 ILE A CA 1
ATOM 854 C C . ILE A 1 100 ? 1.276 -4.116 8.447 1.00 92.31 100 ILE A C 1
ATOM 856 O O . ILE A 1 100 ? 1.746 -4.953 7.680 1.00 92.31 100 ILE A O 1
ATOM 860 N N . ILE A 1 101 ? 1.026 -4.386 9.730 1.00 91.69 101 ILE A N 1
ATOM 861 C CA . ILE A 1 101 ? 1.318 -5.683 10.353 1.00 91.69 101 ILE A CA 1
ATOM 862 C C . ILE A 1 101 ? 0.429 -6.785 9.761 1.00 91.69 101 ILE A C 1
ATOM 864 O O . ILE A 1 101 ? 0.933 -7.848 9.413 1.00 91.69 101 ILE A O 1
ATOM 868 N N . SER A 1 102 ? -0.870 -6.536 9.581 1.00 93.31 102 SER A N 1
ATOM 869 C CA . SER A 1 102 ? -1.792 -7.510 8.964 1.00 93.31 102 SER A CA 1
ATOM 870 C C . SER A 1 102 ? -1.480 -7.787 7.490 1.00 93.31 102 SER A C 1
ATOM 872 O O . SER A 1 102 ? -1.725 -8.897 7.012 1.00 93.31 102 SER A O 1
ATOM 874 N N . SER A 1 103 ? -0.826 -6.844 6.804 1.00 92.31 103 SER A N 1
ATOM 875 C CA . SER A 1 103 ? -0.318 -7.011 5.438 1.00 92.31 103 SER A CA 1
ATOM 876 C C . SER A 1 103 ? 1.030 -7.735 5.336 1.00 92.31 103 SER A C 1
ATOM 878 O O . SER A 1 103 ? 1.509 -7.953 4.220 1.00 92.31 103 SER A O 1
ATOM 880 N N . PHE A 1 104 ? 1.621 -8.178 6.454 1.00 88.50 104 PHE A N 1
ATOM 881 C CA . PHE A 1 104 ? 2.858 -8.976 6.481 1.00 88.50 104 PHE A CA 1
ATOM 882 C C . PHE A 1 104 ? 2.801 -10.196 5.548 1.00 88.50 104 PHE A C 1
ATOM 884 O O . PHE A 1 104 ? 3.821 -10.583 4.985 1.00 88.50 104 PHE A O 1
ATOM 891 N N . GLY A 1 105 ? 1.609 -10.758 5.308 1.00 84.81 105 GLY A N 1
ATOM 892 C CA . GLY A 1 105 ? 1.399 -11.880 4.388 1.00 84.81 105 GLY A CA 1
ATOM 893 C C . GLY A 1 105 ? 1.924 -11.653 2.965 1.00 84.81 105 GLY A C 1
ATOM 894 O O . GLY A 1 105 ? 2.257 -12.624 2.289 1.00 84.81 105 GLY A O 1
ATOM 895 N N . LYS A 1 106 ? 2.112 -10.401 2.521 1.00 86.00 106 LYS A N 1
ATOM 896 C CA . LYS A 1 106 ? 2.776 -10.115 1.238 1.00 86.00 106 LYS A CA 1
ATOM 897 C C . LYS A 1 106 ? 4.229 -10.589 1.189 1.00 86.00 106 LYS A C 1
ATOM 899 O O . LYS A 1 106 ? 4.730 -10.823 0.099 1.00 86.00 106 LYS A O 1
ATOM 904 N N . ILE A 1 107 ? 4.898 -10.799 2.326 1.00 86.75 107 ILE A N 1
ATOM 905 C CA . ILE A 1 107 ? 6.236 -11.409 2.349 1.00 86.75 107 ILE A CA 1
ATOM 906 C C . ILE A 1 107 ? 6.217 -12.806 1.738 1.00 86.75 107 ILE A C 1
ATOM 908 O O . ILE A 1 107 ? 7.215 -13.197 1.153 1.00 86.75 107 ILE A O 1
ATOM 912 N N . LEU A 1 108 ? 5.097 -13.538 1.762 1.00 83.81 108 LEU A N 1
ATOM 913 C CA . LEU A 1 108 ? 5.007 -14.843 1.095 1.00 83.81 108 LEU A CA 1
ATOM 914 C C . LEU A 1 108 ? 5.320 -14.767 -0.408 1.00 83.81 108 LEU A C 1
ATOM 916 O O . LEU A 1 108 ? 5.772 -15.753 -0.984 1.00 83.81 108 LEU A O 1
ATOM 920 N N . ILE A 1 109 ? 5.184 -13.586 -1.018 1.00 80.19 109 ILE A N 1
ATOM 921 C CA . ILE A 1 109 ? 5.610 -13.332 -2.393 1.00 80.19 109 ILE A CA 1
ATOM 922 C C . ILE A 1 109 ? 7.113 -13.599 -2.563 1.00 80.19 109 ILE A C 1
ATOM 924 O O . ILE A 1 109 ? 7.492 -14.178 -3.571 1.00 80.19 109 ILE A O 1
ATOM 928 N N . ILE A 1 110 ? 7.977 -13.282 -1.587 1.00 79.31 110 ILE A N 1
ATOM 929 C CA . ILE A 1 110 ? 9.418 -13.578 -1.709 1.00 79.31 110 ILE A CA 1
ATOM 930 C C . ILE A 1 110 ? 9.689 -15.077 -1.769 1.00 79.31 110 ILE A C 1
ATOM 932 O O . ILE A 1 110 ? 10.580 -15.515 -2.488 1.00 79.31 110 ILE A O 1
ATOM 936 N N . SER A 1 111 ? 8.901 -15.876 -1.047 1.00 78.31 111 SER A N 1
ATOM 937 C CA . SER A 1 111 ? 9.028 -17.331 -1.092 1.00 78.31 111 SER A CA 1
ATOM 938 C C . SER A 1 111 ? 8.682 -17.864 -2.479 1.00 78.31 111 SER A C 1
ATOM 940 O O . SER A 1 111 ? 9.303 -18.821 -2.927 1.00 78.31 111 SER A O 1
ATOM 942 N N . MET A 1 112 ? 7.721 -17.231 -3.155 1.00 75.88 112 MET A N 1
ATOM 943 C CA . MET A 1 112 ? 7.324 -17.547 -4.526 1.00 75.88 112 MET A CA 1
ATOM 944 C C . MET A 1 112 ? 8.355 -17.102 -5.573 1.00 75.88 112 MET A C 1
ATOM 946 O O . MET A 1 112 ? 8.308 -17.570 -6.698 1.00 75.88 112 MET A O 1
ATOM 950 N N . VAL A 1 113 ? 9.260 -16.192 -5.210 1.00 74.81 113 VAL A N 1
ATOM 951 C CA . VAL A 1 113 ? 10.341 -15.702 -6.078 1.00 74.81 113 VAL A CA 1
ATOM 952 C C . VAL A 1 113 ? 11.607 -16.534 -5.915 1.00 74.81 113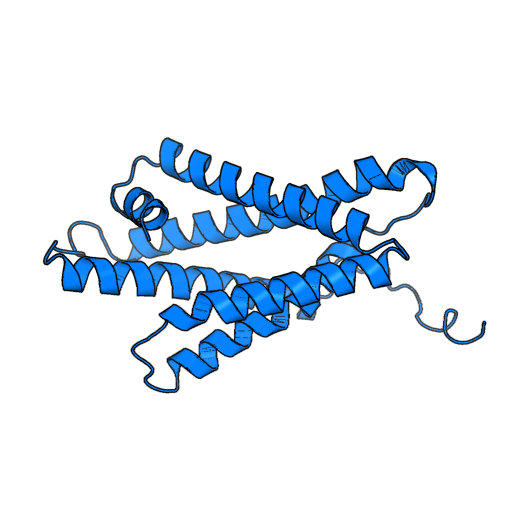 VAL A C 1
ATOM 954 O O . VAL A 1 113 ? 12.283 -16.831 -6.890 1.00 74.81 113 VAL A O 1
ATOM 957 N N . ILE A 1 114 ? 11.956 -16.884 -4.673 1.00 78.19 114 ILE A N 1
ATOM 958 C CA . ILE A 1 114 ? 13.142 -17.704 -4.374 1.00 78.19 114 ILE A CA 1
ATOM 959 C C . ILE A 1 114 ? 12.974 -19.107 -4.947 1.00 78.19 114 ILE A C 1
ATOM 961 O O . ILE A 1 114 ? 13.924 -19.716 -5.433 1.00 78.19 114 ILE A O 1
ATOM 965 N N . TRP A 1 115 ? 11.763 -19.634 -4.832 1.00 72.44 115 TRP A N 1
ATOM 966 C CA . TRP A 1 115 ? 11.400 -20.878 -5.465 1.00 72.44 115 TRP A CA 1
ATOM 967 C C . TRP A 1 115 ? 10.957 -20.527 -6.875 1.00 72.44 115 TRP A C 1
ATOM 969 O O . TRP A 1 115 ? 10.020 -19.755 -6.996 1.00 72.44 115 TRP A O 1
ATOM 979 N N . ASP A 1 116 ? 11.649 -21.043 -7.891 1.00 64.94 116 ASP A N 1
ATOM 980 C CA . ASP A 1 116 ? 11.505 -20.720 -9.322 1.00 64.94 116 ASP A CA 1
ATOM 981 C C . ASP A 1 116 ? 10.113 -21.092 -9.883 1.00 64.94 116 ASP A C 1
ATOM 983 O O . ASP A 1 116 ? 9.938 -21.996 -10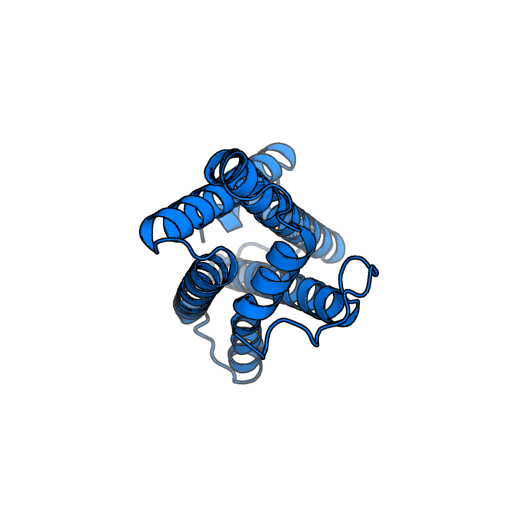.697 1.00 64.94 116 ASP A O 1
ATOM 987 N N . TYR A 1 117 ? 9.072 -20.464 -9.340 1.00 67.88 117 TYR A N 1
ATOM 988 C CA . TYR A 1 117 ? 7.692 -20.605 -9.752 1.00 67.88 117 TYR A CA 1
ATOM 989 C C . TYR A 1 117 ? 7.419 -19.534 -10.800 1.00 67.88 117 TYR A C 1
ATOM 991 O O . TYR A 1 117 ? 6.999 -18.420 -10.488 1.00 67.88 117 TYR A O 1
ATOM 999 N N . ASP A 1 118 ? 7.546 -19.918 -12.067 1.00 62.69 118 ASP A N 1
ATOM 1000 C CA . ASP A 1 118 ? 7.204 -19.090 -13.236 1.00 62.69 118 ASP A CA 1
ATOM 1001 C C . ASP A 1 118 ? 5.746 -18.568 -13.241 1.00 62.69 118 ASP A C 1
ATOM 1003 O O . ASP A 1 118 ? 5.352 -17.707 -14.043 1.00 62.69 118 ASP A O 1
ATOM 1007 N N . GLN A 1 119 ? 4.910 -19.099 -12.348 1.00 66.19 119 GLN A N 1
ATOM 1008 C CA . GLN A 1 119 ? 3.471 -18.891 -12.273 1.00 66.19 119 GLN A CA 1
ATOM 1009 C C . GLN A 1 119 ? 3.081 -17.940 -11.135 1.00 66.19 119 GLN A C 1
ATOM 1011 O O . GLN A 1 119 ? 2.302 -18.313 -10.263 1.00 66.19 119 GLN A O 1
ATOM 1016 N N . LEU A 1 120 ? 3.520 -16.672 -11.176 1.00 68.38 120 LEU A N 1
ATOM 1017 C CA . LEU A 1 120 ? 3.009 -15.600 -10.290 1.00 68.38 120 LEU A CA 1
ATOM 1018 C C . LEU A 1 120 ? 1.486 -15.334 -10.405 1.00 68.38 120 LEU A C 1
ATOM 1020 O O . LEU A 1 120 ? 0.970 -14.415 -9.770 1.00 68.38 120 LEU A O 1
ATOM 1024 N N . GLU A 1 121 ? 0.738 -16.137 -11.164 1.00 68.31 121 GLU A N 1
ATOM 1025 C CA . GLU A 1 121 ? -0.729 -16.116 -11.234 1.00 68.31 121 GLU A CA 1
ATOM 1026 C C . GLU A 1 121 ? -1.369 -16.276 -9.846 1.00 68.31 121 GLU A C 1
ATOM 1028 O O . GLU A 1 121 ? -2.345 -15.597 -9.518 1.00 68.31 121 GLU A O 1
ATOM 1033 N N . PHE A 1 122 ? -0.749 -17.068 -8.964 1.00 73.38 122 PHE A N 1
ATOM 1034 C CA . PHE A 1 122 ? -1.212 -17.238 -7.584 1.00 73.38 122 PHE A CA 1
ATOM 1035 C C . PHE A 1 122 ? -0.983 -16.010 -6.686 1.00 73.38 122 PHE A C 1
ATOM 1037 O O . PHE A 1 122 ? -1.491 -15.972 -5.565 1.00 73.38 122 PHE A O 1
ATOM 1044 N N . SER A 1 123 ? -0.303 -14.961 -7.165 1.00 80.06 123 SER A N 1
ATOM 1045 C CA . SER A 1 123 ? -0.165 -13.688 -6.440 1.00 80.06 123 SER A CA 1
ATOM 1046 C C . SER A 1 123 ? -1.527 -13.082 -6.071 1.00 80.06 123 SER A C 1
ATOM 1048 O O . SER A 1 123 ? -1.666 -12.464 -5.013 1.00 80.06 123 SER A O 1
ATOM 1050 N N . TRP A 1 124 ? -2.566 -13.312 -6.887 1.00 82.50 124 TRP A N 1
ATOM 1051 C CA . TRP A 1 124 ? -3.926 -12.883 -6.556 1.00 82.50 124 TRP A CA 1
ATOM 1052 C C . TRP A 1 124 ? -4.448 -13.528 -5.261 1.00 82.50 124 TRP A C 1
ATOM 1054 O O . TRP A 1 124 ? -5.041 -12.827 -4.444 1.00 82.50 124 TRP A O 1
ATOM 1064 N N . LEU A 1 125 ? -4.159 -14.812 -5.009 1.00 86.50 125 LEU A N 1
ATOM 1065 C CA . LEU A 1 125 ? -4.562 -15.483 -3.765 1.00 86.50 125 LEU A CA 1
ATOM 1066 C C . LEU A 1 125 ? -3.894 -14.856 -2.544 1.00 86.50 125 LEU A C 1
ATOM 1068 O O . LEU A 1 125 ? -4.551 -14.645 -1.528 1.00 86.50 125 LEU A O 1
ATOM 1072 N N . ILE A 1 126 ? -2.609 -14.511 -2.651 1.00 87.50 126 ILE A N 1
ATOM 1073 C CA . ILE A 1 126 ? -1.889 -13.829 -1.568 1.00 87.50 126 ILE A CA 1
ATOM 1074 C C . ILE A 1 126 ? -2.555 -12.481 -1.272 1.00 87.50 126 ILE A C 1
ATOM 1076 O O . ILE A 1 126 ? -2.776 -12.147 -0.109 1.00 87.50 126 ILE A O 1
ATOM 1080 N N . ASN A 1 127 ? -2.941 -11.734 -2.311 1.00 87.69 127 ASN A N 1
ATOM 1081 C CA . ASN A 1 127 ? -3.669 -10.478 -2.141 1.00 87.69 127 ASN A CA 1
ATOM 1082 C C . ASN A 1 127 ? -5.033 -10.686 -1.473 1.00 87.69 127 ASN A C 1
ATOM 1084 O O . ASN A 1 127 ? -5.371 -9.919 -0.577 1.00 87.69 127 ASN A O 1
ATOM 1088 N N . VAL A 1 128 ? -5.789 -11.727 -1.840 1.00 89.81 128 VAL A N 1
ATOM 1089 C CA . VAL A 1 128 ? -7.059 -12.064 -1.175 1.00 89.81 128 VAL A CA 1
ATOM 1090 C C . VAL A 1 128 ? -6.830 -12.370 0.302 1.00 89.81 128 VAL A C 1
ATOM 1092 O O . VAL A 1 128 ? -7.472 -11.749 1.138 1.00 89.81 128 VAL A O 1
ATOM 1095 N N . VAL A 1 129 ? -5.876 -13.244 0.635 1.00 91.81 129 VAL A N 1
ATOM 1096 C CA . VAL A 1 129 ? -5.549 -13.609 2.027 1.00 91.81 129 VAL A CA 1
ATOM 1097 C C . VAL A 1 129 ? -5.156 -12.381 2.852 1.00 91.81 129 VAL A C 1
ATOM 1099 O O . VAL A 1 129 ? -5.619 -12.208 3.981 1.00 91.81 129 VAL A O 1
ATOM 1102 N N . VAL A 1 130 ? -4.327 -11.502 2.286 1.00 92.56 130 VAL A N 1
ATOM 1103 C CA . VAL A 1 130 ? -3.927 -10.247 2.933 1.00 92.56 130 VAL A CA 1
ATOM 1104 C C . VAL A 1 130 ? -5.127 -9.316 3.125 1.00 92.56 130 VAL A C 1
ATOM 1106 O O . VAL A 1 130 ? -5.251 -8.699 4.180 1.00 92.56 130 VAL A O 1
ATOM 1109 N N . LEU A 1 131 ? -6.042 -9.232 2.158 1.00 91.38 131 LEU A N 1
ATOM 1110 C CA . LEU A 1 131 ? -7.258 -8.430 2.292 1.00 91.38 131 LEU A CA 1
ATOM 1111 C C . LEU A 1 131 ? -8.166 -8.940 3.409 1.00 91.38 131 LEU A C 1
ATOM 1113 O O . LEU A 1 131 ? -8.626 -8.127 4.212 1.00 91.38 131 LEU A O 1
ATOM 1117 N N . THR A 1 132 ? -8.384 -10.252 3.514 1.00 93.19 132 THR A N 1
ATOM 1118 C CA . THR A 1 132 ? -9.171 -10.832 4.613 1.00 93.19 132 THR A CA 1
ATOM 1119 C C . THR A 1 132 ? -8.521 -10.543 5.964 1.00 93.19 132 THR A C 1
ATOM 1121 O O . THR A 1 132 ? -9.200 -10.086 6.878 1.00 93.19 132 THR A O 1
ATOM 1124 N N . SER A 1 133 ? -7.197 -10.708 6.068 1.00 94.00 133 SER A N 1
ATOM 1125 C CA . SER A 1 133 ? -6.416 -10.362 7.268 1.00 94.00 133 SER A CA 1
ATOM 1126 C C . SER A 1 133 ? -6.576 -8.887 7.659 1.00 94.00 133 SER A C 1
ATOM 1128 O O . SER A 1 133 ? -6.806 -8.567 8.824 1.00 94.00 133 SER A O 1
ATOM 1130 N N . ASN A 1 134 ? -6.526 -7.976 6.685 1.00 93.88 134 ASN A N 1
ATOM 1131 C CA . ASN A 1 134 ? -6.694 -6.547 6.935 1.00 93.88 134 ASN A CA 1
ATOM 1132 C C . ASN A 1 134 ? -8.130 -6.199 7.391 1.00 93.88 134 ASN A C 1
ATOM 1134 O O . ASN A 1 134 ? -8.302 -5.314 8.230 1.00 93.88 134 ASN A O 1
ATOM 1138 N N . ILE A 1 135 ? -9.157 -6.884 6.866 1.00 93.69 135 ILE A N 1
ATOM 1139 C CA . ILE A 1 135 ? -10.561 -6.721 7.294 1.00 93.69 135 ILE A CA 1
ATOM 1140 C C . ILE A 1 135 ? -10.747 -7.206 8.737 1.00 93.69 135 ILE A C 1
ATOM 1142 O O . ILE A 1 135 ? -11.362 -6.494 9.535 1.00 93.69 135 ILE A O 1
ATOM 1146 N N . GLU A 1 136 ? -10.201 -8.375 9.082 1.00 93.88 136 GLU A N 1
ATOM 1147 C CA . GLU A 1 136 ? -10.200 -8.911 10.453 1.00 93.88 136 GLU A CA 1
ATOM 1148 C C . GLU A 1 136 ? -9.485 -7.955 11.414 1.00 93.88 136 GLU A C 1
ATOM 1150 O O . GLU A 1 136 ? -10.024 -7.599 12.460 1.00 93.88 136 GLU A O 1
ATOM 1155 N N . ALA A 1 137 ? -8.299 -7.465 11.036 1.00 91.75 137 ALA A N 1
ATOM 1156 C CA . ALA A 1 137 ? -7.528 -6.536 11.856 1.00 91.75 137 ALA A CA 1
ATOM 1157 C C . ALA A 1 137 ? -8.300 -5.240 12.142 1.00 91.75 137 ALA A C 1
ATOM 1159 O O . ALA A 1 137 ? -8.306 -4.772 13.279 1.00 91.75 137 ALA A O 1
ATOM 1160 N N . LEU A 1 138 ? -8.984 -4.677 11.141 1.00 90.19 138 LEU A N 1
ATOM 1161 C CA . LEU A 1 138 ? -9.843 -3.506 11.329 1.00 90.19 138 LEU A CA 1
ATOM 1162 C C . LEU A 1 138 ? -11.062 -3.814 12.205 1.00 90.19 138 LEU A C 1
ATOM 1164 O O . LEU A 1 138 ? -11.368 -3.019 13.091 1.00 90.19 138 LEU A O 1
ATOM 1168 N N . ALA A 1 139 ? -11.730 -4.952 11.989 1.00 90.25 139 ALA A N 1
ATOM 1169 C CA . ALA A 1 139 ? -12.913 -5.345 12.755 1.00 90.25 139 ALA A CA 1
ATOM 1170 C C . ALA A 1 139 ? -12.588 -5.515 14.246 1.00 90.25 139 ALA A C 1
ATOM 1172 O O . ALA A 1 139 ? -13.286 -4.963 15.096 1.00 90.25 139 ALA A O 1
ATOM 1173 N N . VAL A 1 140 ? -11.481 -6.198 14.553 1.00 89.31 140 VAL A N 1
ATOM 1174 C CA . VAL A 1 140 ? -11.003 -6.422 15.925 1.00 89.31 140 VAL A CA 1
ATOM 1175 C C . VAL A 1 140 ? -10.482 -5.133 16.559 1.00 89.31 140 VAL A C 1
ATOM 1177 O O . VAL A 1 140 ? -10.753 -4.873 17.728 1.00 89.31 140 VAL A O 1
ATOM 1180 N N . PHE A 1 141 ? -9.737 -4.308 15.817 1.00 86.06 141 PHE A N 1
ATOM 1181 C CA . PHE A 1 141 ? -9.146 -3.087 16.375 1.00 86.06 141 PHE A CA 1
ATOM 1182 C C . PHE A 1 141 ? -10.191 -2.006 16.679 1.00 86.06 141 PHE A C 1
ATOM 1184 O O . PHE A 1 141 ? -10.052 -1.273 17.657 1.00 86.06 141 PHE A O 1
ATOM 1191 N N . LEU A 1 142 ? -11.217 -1.890 15.836 1.00 83.94 142 LEU A N 1
ATOM 1192 C CA . LEU A 1 142 ? -12.272 -0.882 15.965 1.00 83.94 142 LEU A CA 1
ATOM 1193 C C . LEU A 1 142 ? -13.521 -1.402 16.693 1.00 83.94 142 LEU A C 1
ATOM 1195 O O . LEU A 1 142 ? -14.472 -0.638 16.838 1.00 83.94 142 LEU A O 1
ATOM 1199 N N . ASP A 1 143 ? -13.515 -2.662 17.144 1.00 85.19 143 ASP A N 1
ATOM 1200 C CA . ASP A 1 143 ? -14.645 -3.341 17.796 1.00 85.19 143 ASP A CA 1
ATOM 1201 C C . ASP A 1 143 ? -15.957 -3.162 17.007 1.00 85.19 143 ASP A C 1
ATOM 1203 O O . ASP A 1 143 ? -16.973 -2.666 17.500 1.00 85.19 143 ASP A O 1
ATOM 1207 N N . MET A 1 144 ? -15.896 -3.476 15.709 1.00 83.25 144 MET A N 1
ATOM 1208 C CA . MET A 1 144 ? -16.960 -3.194 14.744 1.00 83.25 144 MET A CA 1
ATOM 1209 C C . MET A 1 144 ? -17.368 -4.427 13.939 1.00 83.25 144 MET A C 1
ATOM 1211 O O . MET A 1 144 ? -16.567 -5.322 13.685 1.00 83.25 144 MET A O 1
ATOM 1215 N N . ASP A 1 145 ? -18.617 -4.430 13.464 1.00 89.00 145 ASP A N 1
ATOM 1216 C CA . ASP A 1 145 ? -19.136 -5.500 12.610 1.00 89.00 145 ASP A CA 1
ATOM 1217 C C . ASP A 1 145 ? -18.300 -5.671 11.332 1.00 89.00 145 ASP A C 1
ATOM 1219 O O . ASP A 1 145 ? -17.916 -4.691 10.677 1.00 89.00 145 ASP A O 1
ATOM 1223 N N . TYR A 1 146 ? -18.141 -6.924 10.902 1.00 89.62 146 TYR A N 1
ATOM 1224 C CA . TYR A 1 146 ? -17.438 -7.297 9.672 1.00 89.62 146 TYR A CA 1
ATOM 1225 C C . TYR A 1 146 ? -17.918 -6.538 8.432 1.00 89.62 146 TYR A C 1
ATOM 1227 O O . TYR A 1 146 ? -17.102 -6.103 7.623 1.00 89.62 146 TYR A O 1
ATOM 1235 N N . TYR A 1 147 ? -19.228 -6.303 8.306 1.00 89.25 147 TYR A N 1
ATOM 1236 C CA . TYR A 1 147 ? -19.810 -5.562 7.182 1.00 89.25 147 TYR A CA 1
ATOM 1237 C C . TYR A 1 147 ? -19.286 -4.128 7.078 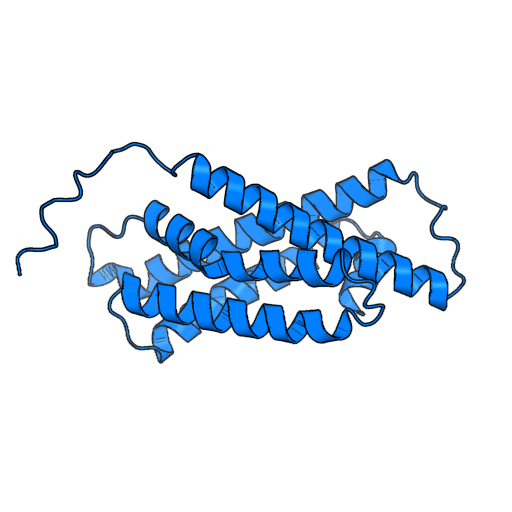1.00 89.25 147 TYR A C 1
ATOM 1239 O O . TYR A 1 147 ? -19.011 -3.635 5.984 1.00 89.25 147 TYR A O 1
ATOM 1247 N N . LYS A 1 148 ? -19.120 -3.451 8.217 1.00 89.12 148 LYS A N 1
ATOM 1248 C CA . LYS A 1 148 ? -18.627 -2.073 8.247 1.00 89.12 148 LYS A CA 1
ATOM 1249 C C . LYS A 1 148 ? -17.118 -2.037 7.983 1.00 89.12 148 LYS A C 1
ATOM 1251 O O . LYS A 1 148 ? -16.662 -1.169 7.244 1.00 89.12 148 LYS A O 1
ATOM 1256 N N . SER A 1 149 ? -16.357 -2.993 8.529 1.00 90.62 149 SER A N 1
ATOM 1257 C CA . SER A 1 149 ? -14.911 -3.116 8.276 1.00 90.62 149 SER A CA 1
ATOM 1258 C C . SER A 1 149 ? -14.637 -3.374 6.792 1.00 90.62 149 SER A C 1
ATOM 1260 O O . SER A 1 149 ? -13.807 -2.708 6.169 1.00 90.62 149 SER A O 1
ATOM 1262 N N . PHE A 1 150 ? -15.428 -4.263 6.190 1.00 93.06 150 PHE A N 1
ATOM 1263 C CA . PHE A 1 150 ? -15.417 -4.504 4.754 1.00 93.06 150 PHE A CA 1
ATOM 1264 C C . PHE A 1 150 ? -15.713 -3.226 3.955 1.00 93.06 150 PHE A C 1
ATOM 1266 O O . PHE A 1 150 ? -14.971 -2.903 3.031 1.00 93.06 150 PHE A O 1
ATOM 1273 N N . GLY A 1 151 ? -16.732 -2.448 4.339 1.00 92.19 151 GLY A N 1
ATOM 1274 C CA . GLY A 1 151 ? -17.041 -1.164 3.698 1.00 92.19 151 GLY A CA 1
ATOM 1275 C C . GLY A 1 151 ? -15.875 -0.168 3.736 1.00 92.19 151 GLY A C 1
ATOM 1276 O O . GLY A 1 151 ? -15.536 0.427 2.714 1.00 92.19 151 GLY A O 1
ATOM 1277 N N . ILE A 1 152 ? -15.208 -0.031 4.886 1.00 92.19 152 ILE A N 1
ATOM 1278 C CA . ILE A 1 152 ? -14.011 0.815 5.038 1.00 92.19 152 ILE A CA 1
ATOM 1279 C C . ILE A 1 152 ? -12.876 0.328 4.127 1.00 92.19 152 ILE A C 1
ATOM 1281 O O . ILE A 1 152 ? -12.232 1.140 3.455 1.00 92.19 152 ILE A O 1
ATOM 1285 N N . MET A 1 153 ? -12.655 -0.988 4.063 1.00 93.38 153 MET A N 1
ATOM 1286 C CA . MET A 1 153 ? -11.646 -1.590 3.189 1.00 93.38 153 MET A CA 1
ATOM 1287 C C . MET A 1 153 ? -11.930 -1.292 1.712 1.00 93.38 153 MET A C 1
ATOM 1289 O O . MET A 1 153 ? -11.026 -0.887 0.982 1.00 93.38 153 MET A O 1
ATOM 1293 N N . VAL A 1 154 ? -13.185 -1.434 1.276 1.00 94.06 154 VAL A N 1
ATOM 1294 C CA . VAL A 1 154 ? -13.607 -1.145 -0.104 1.00 94.06 154 VAL A CA 1
ATOM 1295 C C . VAL A 1 154 ? -13.369 0.320 -0.462 1.00 94.06 154 VAL A C 1
ATOM 1297 O O . VAL A 1 154 ? -12.854 0.595 -1.543 1.00 94.06 154 VAL A O 1
ATOM 1300 N N . VAL A 1 155 ? -13.664 1.264 0.437 1.00 93.94 155 VAL A N 1
ATOM 1301 C CA . VAL A 1 155 ? -13.380 2.693 0.205 1.00 93.94 155 VAL A CA 1
ATOM 1302 C C . VAL A 1 155 ? -11.875 2.941 0.060 1.00 93.94 155 VAL A C 1
ATOM 1304 O O . VAL A 1 155 ? -11.453 3.623 -0.875 1.00 93.94 155 VAL A O 1
ATOM 1307 N N . GLY A 1 156 ? -11.054 2.355 0.937 1.00 93.50 156 GLY A N 1
ATOM 1308 C CA . GLY A 1 156 ? -9.595 2.465 0.858 1.00 93.50 156 GLY A CA 1
ATOM 1309 C C . GLY A 1 156 ? -9.023 1.907 -0.450 1.00 93.50 156 GLY A C 1
ATOM 1310 O O . GLY A 1 156 ? -8.187 2.551 -1.087 1.00 93.50 156 GLY A O 1
ATOM 1311 N N . LEU A 1 157 ? -9.501 0.737 -0.884 1.00 93.38 157 LEU A N 1
ATOM 1312 C CA . LEU A 1 157 ? -9.108 0.124 -2.157 1.00 93.38 157 LEU A CA 1
ATOM 1313 C C . LEU A 1 157 ? -9.603 0.919 -3.366 1.00 93.38 157 LEU A C 1
ATOM 1315 O O . LEU A 1 157 ? -8.851 1.092 -4.321 1.00 93.38 157 LEU A O 1
ATOM 1319 N N . GLY A 1 158 ? -10.829 1.436 -3.317 1.00 93.31 158 GLY A N 1
ATOM 1320 C CA . GLY A 1 158 ? -11.387 2.276 -4.373 1.00 93.31 158 GLY A CA 1
ATOM 1321 C C . GLY A 1 158 ? -10.547 3.533 -4.588 1.00 93.31 158 GLY A C 1
ATOM 1322 O O . GLY A 1 158 ? -10.140 3.814 -5.712 1.00 93.31 158 GLY A O 1
ATOM 1323 N N . LEU A 1 159 ? -10.194 4.238 -3.509 1.00 93.81 159 LEU A N 1
ATOM 1324 C CA . LEU A 1 159 ? -9.314 5.409 -3.581 1.00 93.81 159 LEU A CA 1
ATOM 1325 C C . LEU A 1 159 ? -7.920 5.057 -4.108 1.00 93.81 159 LEU A C 1
ATOM 1327 O O . LEU A 1 159 ? -7.372 5.803 -4.918 1.00 93.81 159 LEU A O 1
ATOM 1331 N N . LYS A 1 160 ? -7.362 3.911 -3.699 1.00 93.50 160 LYS A N 1
ATOM 1332 C CA . LYS A 1 160 ? -6.090 3.408 -4.232 1.00 93.50 160 LYS A CA 1
ATOM 1333 C C . LYS A 1 160 ? -6.155 3.213 -5.753 1.00 93.50 160 LYS A C 1
ATOM 1335 O O . LYS A 1 160 ? -5.264 3.687 -6.452 1.00 93.50 160 LYS A O 1
ATOM 1340 N N . ILE A 1 161 ? -7.192 2.542 -6.260 1.00 91.12 161 ILE A N 1
ATOM 1341 C CA . ILE A 1 161 ? -7.365 2.279 -7.700 1.00 91.12 161 ILE A CA 1
ATOM 1342 C C . ILE A 1 161 ? -7.566 3.590 -8.467 1.00 91.12 161 ILE A C 1
ATOM 1344 O O . ILE A 1 161 ? -6.951 3.790 -9.510 1.00 91.12 161 ILE A O 1
ATOM 1348 N N . LEU A 1 162 ? -8.363 4.518 -7.932 1.00 91.69 162 LEU A N 1
ATOM 1349 C CA . LEU A 1 162 ? -8.558 5.835 -8.543 1.00 91.69 162 LEU A CA 1
ATOM 1350 C C . LEU A 1 162 ? -7.249 6.628 -8.628 1.00 91.69 162 LEU A C 1
ATOM 1352 O O . LEU A 1 162 ? -6.959 7.220 -9.664 1.00 91.69 162 LEU A O 1
ATOM 1356 N N . ALA A 1 163 ? -6.432 6.612 -7.572 1.00 90.69 163 ALA A N 1
ATOM 1357 C CA . ALA A 1 163 ? -5.125 7.263 -7.588 1.00 90.69 163 ALA A CA 1
ATOM 1358 C C . ALA A 1 163 ? -4.157 6.608 -8.578 1.00 90.69 163 ALA A C 1
ATOM 1360 O O . ALA A 1 163 ? -3.402 7.317 -9.241 1.00 90.69 163 ALA A O 1
ATOM 1361 N N . GLN A 1 164 ? -4.205 5.280 -8.710 1.00 90.38 164 GLN A N 1
ATOM 1362 C CA . GLN A 1 164 ? -3.463 4.567 -9.743 1.00 90.38 164 GLN A CA 1
ATOM 1363 C C . GLN A 1 164 ? -3.894 5.045 -11.135 1.00 90.38 164 GLN A C 1
ATOM 1365 O O . GLN A 1 164 ? -3.044 5.482 -11.901 1.00 90.38 164 GLN A O 1
ATOM 1370 N N . MET A 1 165 ? -5.191 5.048 -11.451 1.00 87.75 165 MET A N 1
ATOM 1371 C CA . MET A 1 165 ? -5.692 5.519 -12.750 1.00 87.75 165 MET A CA 1
ATOM 1372 C C . MET A 1 165 ? -5.265 6.963 -13.043 1.00 87.75 165 MET A C 1
ATOM 1374 O O . MET A 1 165 ? -4.730 7.240 -14.113 1.00 87.75 165 MET A O 1
ATOM 1378 N N . PHE A 1 166 ? -5.420 7.857 -12.064 1.00 89.94 166 PHE A N 1
ATOM 1379 C CA . PHE A 1 166 ? -5.033 9.260 -12.193 1.00 89.94 166 PHE A CA 1
ATOM 1380 C C . PHE A 1 166 ? -3.529 9.433 -12.444 1.00 89.94 166 PHE A C 1
ATOM 1382 O O . PHE A 1 166 ? -3.126 10.198 -13.314 1.00 89.94 166 PHE A O 1
ATOM 1389 N N . PHE A 1 167 ? -2.675 8.707 -11.716 1.00 88.56 167 PHE A N 1
ATOM 1390 C CA . PHE A 1 167 ? -1.224 8.792 -11.905 1.00 88.56 167 PHE A CA 1
ATOM 1391 C C . PHE A 1 167 ? -0.793 8.331 -13.303 1.00 88.56 167 PHE A C 1
ATOM 1393 O O . PHE A 1 167 ? 0.122 8.902 -13.904 1.00 88.56 167 PHE A O 1
ATOM 1400 N N . ILE A 1 168 ? -1.464 7.307 -13.826 1.00 85.38 168 ILE A N 1
ATOM 1401 C CA . ILE A 1 168 ? -1.196 6.757 -15.154 1.00 85.38 168 ILE A CA 1
ATOM 1402 C C . ILE A 1 168 ? -1.626 7.749 -16.237 1.00 85.38 168 ILE A C 1
ATOM 1404 O O . ILE A 1 168 ? -0.847 8.009 -17.153 1.00 85.38 168 ILE A O 1
ATOM 1408 N N . GLU A 1 169 ? -2.798 8.367 -16.088 1.00 85.75 169 GLU A N 1
ATOM 1409 C CA . GLU A 1 169 ? -3.290 9.415 -16.988 1.00 85.75 169 GLU A CA 1
ATOM 1410 C C . GLU A 1 169 ? -2.381 10.654 -16.991 1.00 85.75 169 GLU A C 1
ATOM 1412 O O . GLU A 1 169 ? -2.072 11.199 -18.046 1.00 85.75 169 GLU A O 1
ATOM 1417 N N . VAL A 1 170 ? -1.875 11.074 -15.827 1.00 85.38 170 VAL A N 1
ATOM 1418 C CA . VAL A 1 170 ? -0.937 12.206 -15.728 1.00 85.38 170 VAL A CA 1
ATOM 1419 C C . VAL A 1 170 ? 0.403 11.886 -16.390 1.00 85.38 170 VAL A C 1
ATOM 1421 O O . VAL A 1 170 ? 0.988 12.741 -17.055 1.00 85.38 170 VAL A O 1
ATOM 1424 N N . THR A 1 171 ? 0.906 10.663 -16.214 1.00 82.19 171 THR A N 1
ATOM 1425 C CA . THR A 1 171 ? 2.228 10.277 -16.724 1.00 82.19 171 THR A CA 1
ATOM 1426 C C . THR A 1 171 ? 2.193 9.930 -18.217 1.00 82.19 171 THR A C 1
ATOM 1428 O O . THR A 1 171 ? 3.217 10.064 -18.886 1.00 82.19 171 THR A O 1
ATOM 1431 N N . ASN A 1 172 ? 1.040 9.497 -18.751 1.00 75.81 172 ASN A N 1
ATOM 1432 C CA . ASN A 1 172 ? 0.832 9.081 -20.148 1.00 75.81 172 ASN A CA 1
ATOM 1433 C C . ASN A 1 172 ? 1.914 8.126 -20.687 1.00 75.81 172 ASN A C 1
ATOM 1435 O O . ASN A 1 172 ? 2.220 8.117 -21.881 1.00 75.81 172 ASN A O 1
ATOM 1439 N N . SER A 1 173 ? 2.526 7.316 -19.818 1.00 74.44 173 SER A N 1
ATOM 1440 C CA . SER A 1 173 ? 3.576 6.396 -20.238 1.00 74.44 173 SER A CA 1
ATOM 1441 C C . SER A 1 173 ? 2.968 5.068 -20.701 1.00 74.44 173 SER A C 1
ATOM 1443 O O . SER A 1 173 ? 2.134 4.482 -20.000 1.00 74.44 173 SER A O 1
ATOM 1445 N N . PRO A 1 174 ? 3.404 4.534 -21.858 1.00 71.38 174 PRO A N 1
ATOM 1446 C CA . PRO A 1 174 ? 2.896 3.262 -22.370 1.00 71.38 174 PRO A CA 1
ATOM 1447 C C . PRO A 1 174 ? 3.175 2.105 -21.397 1.00 71.38 174 PRO A C 1
ATOM 1449 O O . PRO A 1 174 ? 2.361 1.197 -21.278 1.00 71.38 174 PRO A O 1
ATOM 1452 N N . LEU A 1 175 ? 4.277 2.191 -20.639 1.00 71.38 175 LEU A N 1
ATOM 1453 C CA . LEU A 1 175 ? 4.665 1.241 -19.588 1.00 71.38 175 LEU A CA 1
ATOM 1454 C C . LEU A 1 175 ? 3.653 1.150 -18.440 1.00 71.38 175 LEU A C 1
ATOM 1456 O O . LEU A 1 175 ? 3.469 0.089 -17.856 1.00 71.38 175 LEU A O 1
ATOM 1460 N N . LEU A 1 176 ? 3.038 2.267 -18.056 1.00 73.62 176 LEU A N 1
ATOM 1461 C CA . LEU A 1 176 ? 2.080 2.273 -16.956 1.00 73.62 176 LEU A CA 1
ATOM 1462 C C . LEU A 1 176 ? 0.670 1.911 -17.432 1.00 73.62 176 LEU A C 1
ATOM 1464 O O . LEU A 1 176 ? -0.078 1.276 -16.695 1.00 73.62 176 LEU A O 1
ATOM 1468 N N . MET A 1 177 ? 0.323 2.249 -18.675 1.00 75.06 177 MET A N 1
ATOM 1469 C CA . MET A 1 177 ? -0.944 1.832 -19.284 1.00 75.06 177 MET A CA 1
ATOM 1470 C C . MET A 1 177 ? -1.046 0.309 -19.415 1.00 75.06 177 MET A C 1
ATOM 1472 O O . MET A 1 177 ? -2.116 -0.251 -19.178 1.00 75.06 177 MET A O 1
ATOM 1476 N N . THR A 1 178 ? 0.057 -0.384 -19.716 1.00 73.62 178 THR A N 1
ATOM 1477 C CA . THR A 1 178 ? 0.070 -1.855 -19.765 1.00 73.62 178 THR A CA 1
ATOM 1478 C C . THR A 1 178 ? -0.171 -2.489 -18.394 1.00 73.62 178 THR A C 1
ATOM 1480 O O . THR A 1 178 ? -0.832 -3.522 -18.323 1.00 73.62 178 THR A O 1
ATOM 1483 N N . LEU A 1 179 ? 0.232 -1.851 -17.288 1.00 74.56 179 LEU A N 1
ATOM 1484 C CA . LEU A 1 179 ? -0.092 -2.329 -15.934 1.00 74.56 179 LEU A CA 1
ATOM 1485 C C . LEU A 1 179 ? -1.593 -2.300 -15.605 1.00 74.56 179 LEU A C 1
ATOM 1487 O O . LEU A 1 179 ? -2.009 -3.031 -14.716 1.00 74.56 179 LEU A O 1
ATOM 1491 N N . LEU A 1 180 ? -2.411 -1.479 -16.276 1.00 70.44 180 LEU A N 1
ATOM 1492 C CA . LEU A 1 180 ? -3.875 -1.530 -16.113 1.00 70.44 180 LEU A CA 1
ATOM 1493 C C . LEU A 1 180 ? -4.506 -2.708 -16.863 1.00 70.44 180 LEU A C 1
ATOM 1495 O O . LEU A 1 180 ? -5.617 -3.115 -16.536 1.00 70.44 180 LEU A O 1
ATOM 1499 N N . SER A 1 181 ? -3.815 -3.232 -17.877 1.00 62.94 181 SER A N 1
ATOM 1500 C CA . SER A 1 181 ? -4.299 -4.332 -18.716 1.00 62.94 181 SER A CA 1
ATOM 1501 C C . SER A 1 181 ? -3.906 -5.731 -18.221 1.00 62.94 181 SER A C 1
ATOM 1503 O O . SER A 1 181 ? -4.355 -6.711 -18.812 1.00 62.94 181 SER A O 1
ATOM 1505 N N . ILE A 1 182 ? -3.088 -5.828 -17.161 1.00 60.81 182 ILE A N 1
ATOM 1506 C CA . ILE A 1 182 ? -2.515 -7.071 -16.599 1.00 60.81 182 ILE A CA 1
ATOM 1507 C C . ILE A 1 182 ? -2.943 -7.253 -15.138 1.00 60.81 182 ILE A C 1
ATOM 1509 O O . ILE A 1 182 ? -3.354 -8.371 -14.756 1.00 60.81 182 ILE A O 1
#